Protein AF-0000000084379584 (afdb_homodimer)

Organism: NCBI:txid1548547

Sequence (148 aa):
MLSTAEDLGRLVKKERKALGLTQAELALTSGTGLRFISDLENGKPTCQIGKTLTVLKTLGIRLMTSSPDSPGVGMLSTAEDLGRLVKKERKALGLTQAELALTSGTGLRFISDLENGKPTCQIGKTLTVLKTLGIRLMTSSPDSPGVG

Solvent-accessible surface area (backbone atoms only — not comparable to full-atom values): 7889 Å² total; per-residue (Å²): 125,58,69,44,38,48,50,46,7,47,51,52,47,52,51,37,51,75,71,68,44,50,63,62,55,47,12,60,74,39,73,51,46,52,67,53,46,52,41,38,42,68,22,45,37,72,42,32,39,35,60,49,41,39,42,35,52,67,70,46,42,41,42,40,75,44,65,65,69,72,73,75,81,119,125,57,69,45,37,48,51,46,8,47,51,52,46,52,52,38,50,74,71,68,43,50,62,61,54,48,11,60,75,40,73,51,44,52,65,54,45,53,40,37,42,69,23,44,38,73,41,32,40,34,59,50,41,38,42,34,52,66,69,47,41,41,43,40,75,45,66,66,68,72,73,75,81,119

Nearest PDB structures (foldseek):
  8ezt-assembly1_D-2  TM=9.559E-01  e=2.145E-05  Legionella pneumophila
  4z5h-assembly1_A-2  TM=9.012E-01  e=1.100E-04  Escherichia coli K-12
  5k98-assembly1_P  TM=9.021E-01  e=1.241E-04  Escherichia coli MP020980.2
  4z59-assembly1_A  TM=8.979E-01  e=1.241E-04  Escherichia coli K-12
  3dnv-assembly1_B  TM=9.016E-01  e=1.785E-04  Escherichia coli K-12

Structure (mmCIF, N/CA/C/O backbone):
data_AF-0000000084379584-model_v1
#
loop_
_entity.id
_entity.type
_entity.pdbx_description
1 polymer 'Transcriptional regulator'
#
loop_
_atom_site.group_PDB
_atom_site.id
_atom_site.type_symbol
_atom_site.label_atom_id
_atom_site.label_alt_id
_atom_site.label_comp_id
_atom_site.label_asym_id
_atom_site.label_entity_id
_atom_site.label_seq_id
_atom_site.pdbx_PDB_ins_code
_atom_site.Cartn_x
_atom_site.Cartn_y
_atom_site.Cartn_z
_atom_site.occupancy
_atom_site.B_iso_or_equiv
_atom_site.auth_seq_id
_atom_site.auth_comp_id
_atom_site.auth_asym_id
_atom_site.auth_atom_id
_atom_site.pdbx_PDB_model_num
ATOM 1 N N . MET A 1 1 ? 9.445 -4.812 9.523 1 66.69 1 MET A N 1
ATOM 2 C CA . MET A 1 1 ? 8.484 -3.727 9.352 1 66.69 1 MET A CA 1
ATOM 3 C C . MET A 1 1 ? 8.4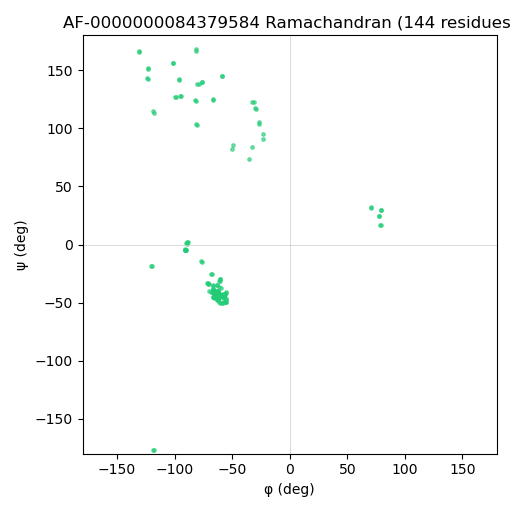45 -3.252 7.906 1 66.69 1 MET A C 1
ATOM 5 O O . MET A 1 1 ? 9.484 -3.186 7.246 1 66.69 1 MET A O 1
ATOM 9 N N . LEU A 1 2 ? 7.195 -3.176 7.32 1 83.38 2 LEU A N 1
ATOM 10 C CA . LEU A 1 2 ? 7.035 -2.76 5.93 1 83.38 2 LEU A CA 1
ATOM 11 C C . LEU A 1 2 ? 7.082 -1.24 5.809 1 83.38 2 LEU A C 1
ATOM 13 O O . LEU A 1 2 ? 6.137 -0.552 6.199 1 83.38 2 LEU A O 1
ATOM 17 N N . SER A 1 3 ? 8.328 -0.747 5.301 1 87.69 3 SER A N 1
ATOM 18 C CA . SER A 1 3 ? 8.445 0.708 5.301 1 87.69 3 SER A CA 1
ATOM 19 C C . SER A 1 3 ? 8.672 1.247 3.893 1 87.69 3 SER A C 1
ATOM 21 O O . SER A 1 3 ? 8.492 2.441 3.643 1 87.69 3 SER A O 1
ATOM 23 N N . THR A 1 4 ? 9.07 0.393 3.061 1 94.38 4 THR A N 1
ATOM 24 C CA . THR A 1 4 ? 9.344 0.855 1.703 1 94.38 4 THR A CA 1
ATOM 25 C C . THR A 1 4 ? 8.672 -0.053 0.677 1 94.38 4 THR A C 1
ATOM 27 O O . THR A 1 4 ? 8.258 -1.166 1.005 1 94.38 4 THR A O 1
ATOM 30 N N . ALA A 1 5 ? 8.648 0.482 -0.511 1 96.5 5 ALA A N 1
ATOM 31 C CA . ALA A 1 5 ? 8.133 -0.327 -1.611 1 96.5 5 ALA A CA 1
ATOM 32 C C . ALA A 1 5 ? 8.992 -1.563 -1.839 1 96.5 5 ALA A C 1
ATOM 34 O O . ALA A 1 5 ? 8.484 -2.631 -2.182 1 96.5 5 ALA A O 1
ATOM 35 N N . GLU A 1 6 ? 10.266 -1.414 -1.638 1 96.5 6 GLU A N 1
ATOM 36 C CA . GLU A 1 6 ? 11.18 -2.541 -1.796 1 96.5 6 GLU A CA 1
ATOM 37 C C . GLU A 1 6 ? 10.898 -3.629 -0.764 1 96.5 6 GLU A C 1
ATOM 39 O O . GLU A 1 6 ? 10.914 -4.816 -1.088 1 96.5 6 GLU A O 1
ATOM 44 N N . ASP A 1 7 ? 10.672 -3.211 0.489 1 95.75 7 ASP A N 1
ATOM 45 C CA . ASP A 1 7 ? 10.312 -4.168 1.532 1 95.75 7 ASP A CA 1
ATOM 46 C C . ASP A 1 7 ? 9.055 -4.949 1.154 1 95.75 7 ASP A C 1
ATOM 48 O O . ASP A 1 7 ? 9.008 -6.172 1.308 1 95.75 7 ASP A O 1
ATOM 52 N N . LEU A 1 8 ? 8.141 -4.25 0.64 1 95.44 8 LEU A N 1
ATOM 53 C CA . LEU A 1 8 ? 6.875 -4.863 0.25 1 95.44 8 LEU A CA 1
ATOM 54 C C . LEU A 1 8 ? 7.074 -5.836 -0.908 1 95.44 8 LEU A C 1
ATOM 56 O O . LEU A 1 8 ? 6.535 -6.945 -0.896 1 95.44 8 LEU A O 1
ATOM 60 N N . GLY A 1 9 ? 7.812 -5.367 -1.808 1 97.38 9 GLY A N 1
ATOM 61 C CA . GLY A 1 9 ? 8.102 -6.219 -2.949 1 97.38 9 GLY A CA 1
ATOM 62 C C . GLY A 1 9 ? 8.781 -7.516 -2.564 1 97.38 9 GLY A C 1
ATOM 63 O O . GLY A 1 9 ? 8.438 -8.586 -3.078 1 97.38 9 GLY A O 1
ATOM 64 N N . ARG A 1 10 ? 9.711 -7.441 -1.702 1 96.44 10 ARG A N 1
ATOM 65 C CA . ARG A 1 10 ? 10.422 -8.625 -1.233 1 96.44 10 ARG A CA 1
ATOM 66 C C . ARG A 1 10 ? 9.469 -9.594 -0.535 1 96.44 10 ARG A C 1
ATOM 68 O O . ARG A 1 10 ? 9.586 -10.812 -0.7 1 96.44 10 ARG A O 1
ATOM 75 N N . LEU A 1 11 ? 8.617 -9.062 0.221 1 95.25 11 LEU A N 1
ATOM 76 C CA . LEU A 1 11 ? 7.633 -9.883 0.914 1 95.25 11 LEU A CA 1
ATOM 77 C C . LEU A 1 11 ? 6.734 -10.609 -0.081 1 95.25 11 LEU A C 1
ATOM 79 O O . LEU A 1 11 ? 6.473 -11.805 0.071 1 95.25 11 LEU A O 1
ATOM 83 N N . VAL A 1 12 ? 6.254 -9.898 -1.044 1 97 12 VAL A N 1
ATOM 84 C CA . VAL A 1 12 ? 5.391 -10.477 -2.07 1 97 12 VAL A CA 1
ATOM 85 C C . VAL A 1 12 ? 6.121 -11.609 -2.785 1 97 12 VAL A C 1
ATOM 87 O O . VAL A 1 12 ? 5.566 -12.695 -2.959 1 97 12 VAL A O 1
ATOM 90 N N . LYS A 1 13 ? 7.32 -11.328 -3.104 1 97.81 13 LYS A N 1
ATOM 91 C CA . LYS A 1 13 ? 8.125 -12.336 -3.793 1 97.81 13 LYS A CA 1
ATOM 92 C C . LYS A 1 13 ? 8.32 -13.57 -2.922 1 97.81 13 LYS A C 1
ATOM 94 O O . LYS A 1 13 ? 8.156 -14.695 -3.387 1 97.81 13 LYS A O 1
ATOM 99 N N . LYS A 1 14 ? 8.68 -13.336 -1.746 1 96.56 14 LYS A N 1
ATOM 100 C CA . LYS A 1 14 ? 8.906 -14.422 -0.801 1 96.56 14 LYS A CA 1
ATOM 101 C C . LYS A 1 14 ? 7.668 -15.305 -0.673 1 96.56 14 LYS A C 1
ATOM 103 O O . LYS A 1 14 ? 7.762 -16.531 -0.761 1 96.56 14 LYS A O 1
ATOM 108 N N . GLU A 1 15 ? 6.527 -14.711 -0.473 1 96.25 15 GLU A N 1
ATOM 109 C CA . GLU A 1 15 ? 5.289 -15.453 -0.277 1 96.25 15 GLU A CA 1
ATOM 110 C C . GLU A 1 15 ? 4.863 -16.156 -1.562 1 96.25 15 GLU A C 1
ATOM 112 O O . GLU A 1 15 ? 4.363 -17.281 -1.521 1 96.25 15 GLU A O 1
ATOM 117 N N . ARG A 1 16 ? 5.023 -15.445 -2.625 1 97.44 16 ARG A N 1
ATOM 118 C CA . ARG A 1 16 ? 4.711 -16.078 -3.902 1 97.44 16 ARG A CA 1
ATOM 119 C C . ARG A 1 16 ? 5.5 -17.359 -4.082 1 97.44 16 ARG A C 1
ATOM 121 O O . ARG A 1 16 ? 4.934 -18.406 -4.438 1 97.44 16 ARG A O 1
ATOM 128 N N . LYS A 1 17 ? 6.746 -17.297 -3.82 1 97.81 17 LYS A N 1
ATOM 129 C CA . LYS A 1 17 ? 7.621 -18.453 -3.967 1 97.81 17 LYS A CA 1
ATOM 130 C C . LYS A 1 17 ? 7.27 -19.547 -2.955 1 97.81 17 LYS A C 1
ATOM 132 O O . LYS A 1 17 ? 7.309 -20.734 -3.275 1 97.81 17 LYS A O 1
ATOM 137 N N . ALA A 1 18 ? 6.93 -19.141 -1.759 1 95.81 18 ALA A N 1
ATOM 138 C CA . ALA A 1 18 ? 6.547 -20.094 -0.718 1 95.81 18 ALA A CA 1
ATOM 139 C C . ALA A 1 18 ? 5.32 -20.891 -1.136 1 95.81 18 ALA A C 1
ATOM 141 O O . ALA A 1 18 ? 5.18 -22.062 -0.76 1 95.81 18 ALA A O 1
ATOM 142 N N . LEU A 1 19 ? 4.492 -20.281 -1.937 1 95.62 19 LEU A N 1
ATOM 143 C CA . LEU A 1 19 ? 3.266 -20.938 -2.393 1 95.62 19 LEU A CA 1
ATOM 144 C C . LEU A 1 19 ? 3.5 -21.688 -3.701 1 95.62 19 LEU A C 1
ATOM 146 O O . LEU A 1 19 ? 2.57 -22.266 -4.262 1 95.62 19 LEU A O 1
ATOM 150 N N . GLY A 1 20 ? 4.703 -21.531 -4.223 1 97.38 20 GLY A N 1
ATOM 151 C CA . GLY A 1 20 ? 5.07 -22.234 -5.445 1 97.38 20 GLY A CA 1
ATOM 152 C C . GLY A 1 20 ? 4.496 -21.594 -6.695 1 97.38 20 GLY A C 1
ATOM 153 O O . GLY A 1 20 ? 4.328 -22.25 -7.719 1 97.38 20 GLY A O 1
ATOM 154 N N . LEU A 1 21 ? 4.219 -20.406 -6.648 1 98.12 21 LEU A N 1
ATOM 155 C CA . LEU A 1 21 ? 3.615 -19.703 -7.777 1 98.12 21 LEU A CA 1
ATOM 156 C C . LEU A 1 21 ? 4.68 -19 -8.609 1 98.12 21 LEU A C 1
ATOM 158 O O . LEU A 1 21 ? 5.637 -18.438 -8.062 1 98.12 21 LEU A O 1
ATOM 162 N N . THR A 1 22 ? 4.438 -19.047 -9.883 1 98.62 22 THR A N 1
ATOM 163 C CA . THR A 1 22 ? 5.199 -18.156 -10.758 1 98.62 22 THR A CA 1
ATOM 164 C C . THR A 1 22 ? 4.598 -16.75 -10.766 1 98.62 22 THR A C 1
ATOM 166 O O . THR A 1 22 ? 3.492 -16.547 -10.258 1 98.62 22 THR A O 1
ATOM 169 N N . GLN A 1 23 ? 5.359 -15.812 -11.305 1 98.69 23 GLN A N 1
ATOM 170 C CA . GLN A 1 23 ? 4.816 -14.469 -11.438 1 98.69 23 GLN A CA 1
ATOM 171 C C . GLN A 1 23 ? 3.564 -14.469 -12.312 1 98.69 23 GLN A C 1
ATOM 173 O O . GLN A 1 23 ? 2.605 -13.742 -12.031 1 98.69 23 GLN A O 1
ATOM 178 N N . ALA A 1 24 ? 3.562 -15.312 -13.375 1 98.69 24 ALA A N 1
ATOM 179 C CA . ALA A 1 24 ? 2.432 -15.398 -14.289 1 98.69 24 ALA A CA 1
ATOM 180 C C . ALA A 1 24 ? 1.192 -15.945 -13.586 1 98.69 24 ALA A C 1
ATOM 182 O O . ALA A 1 24 ? 0.085 -15.438 -13.781 1 98.69 24 ALA A O 1
ATOM 183 N N . GLU A 1 25 ? 1.403 -16.906 -12.812 1 98.69 25 GLU A N 1
ATOM 184 C CA . GLU A 1 25 ? 0.298 -17.5 -12.07 1 98.69 25 GLU A CA 1
ATOM 185 C C . GLU A 1 25 ? -0.267 -16.531 -11.047 1 98.69 25 GLU A C 1
ATOM 187 O O . GLU A 1 25 ? -1.484 -16.422 -10.883 1 98.69 25 GLU A O 1
ATOM 192 N N . LEU A 1 26 ? 0.568 -15.844 -10.375 1 98.56 26 LEU A N 1
ATOM 193 C CA . LEU A 1 26 ? 0.113 -14.836 -9.422 1 98.56 26 LEU A CA 1
ATOM 194 C C . LEU A 1 26 ? -0.654 -13.727 -10.141 1 98.56 26 LEU A C 1
ATOM 196 O O . LEU A 1 26 ? -1.684 -13.258 -9.641 1 98.56 26 LEU A O 1
ATOM 200 N N . ALA A 1 27 ? -0.144 -13.25 -11.273 1 98.75 27 ALA A N 1
ATOM 201 C CA . ALA A 1 27 ? -0.811 -12.219 -12.062 1 98.75 27 ALA A CA 1
ATOM 202 C C . ALA A 1 27 ? -2.223 -12.648 -12.453 1 98.75 27 ALA A C 1
ATOM 204 O O . ALA A 1 27 ? -3.176 -11.875 -12.305 1 98.75 27 ALA A O 1
ATOM 205 N N . LEU A 1 28 ? -2.332 -13.852 -12.859 1 98.25 28 LEU A N 1
ATOM 206 C CA . LEU A 1 28 ? -3.623 -14.398 -13.258 1 98.25 28 LEU A CA 1
ATOM 207 C C . LEU A 1 28 ? -4.574 -14.484 -12.07 1 98.25 28 LEU A C 1
ATOM 209 O O . LEU A 1 28 ? -5.719 -14.039 -12.156 1 98.25 28 LEU A O 1
ATOM 213 N N . THR A 1 29 ? -4.102 -14.984 -10.961 1 97.56 29 THR A N 1
ATOM 214 C CA . THR A 1 29 ? -4.934 -15.203 -9.781 1 97.56 29 THR A CA 1
ATOM 215 C C . THR A 1 29 ? -5.34 -13.875 -9.148 1 97.56 29 THR A C 1
ATOM 217 O O . THR A 1 29 ? -6.438 -13.758 -8.602 1 97.56 29 THR A O 1
ATOM 220 N N . SER A 1 30 ? -4.496 -12.898 -9.211 1 98 30 SER A N 1
ATOM 221 C CA . SER A 1 30 ? -4.77 -11.602 -8.594 1 98 30 SER A CA 1
ATOM 222 C C . SER A 1 30 ? -5.469 -10.664 -9.578 1 98 30 SER A C 1
ATOM 224 O O . SER A 1 30 ? -5.824 -9.539 -9.219 1 98 30 SER A O 1
ATOM 226 N N . GLY A 1 31 ? -5.617 -11.078 -10.75 1 98 31 GLY A N 1
ATOM 227 C CA . GLY A 1 31 ? -6.277 -10.234 -11.734 1 98 31 GLY A CA 1
ATOM 228 C C . GLY A 1 31 ? -5.445 -9.031 -12.141 1 98 31 GLY A C 1
ATOM 229 O O . GLY A 1 31 ? -5.984 -7.945 -12.375 1 98 31 GLY A O 1
ATOM 230 N N . THR A 1 32 ? -4.176 -9.227 -12.109 1 98.19 32 THR A N 1
ATOM 231 C CA . THR A 1 32 ? -3.25 -8.18 -12.531 1 98.19 32 THR A CA 1
ATOM 232 C C . THR A 1 32 ? -2.432 -8.641 -13.734 1 98.19 32 THR A C 1
ATOM 234 O O . 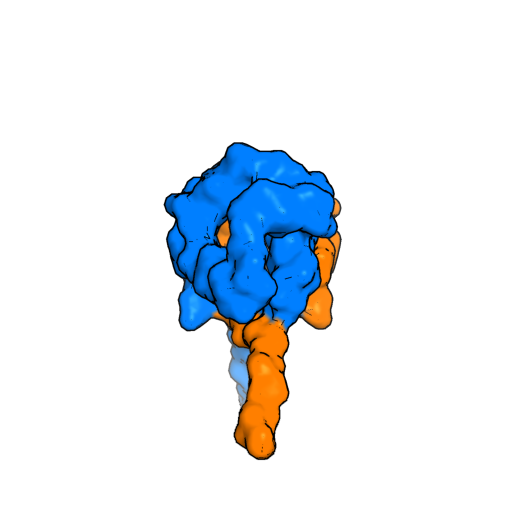THR A 1 32 ? -2.699 -9.695 -14.312 1 98.19 32 THR A O 1
ATOM 237 N N . GLY A 1 33 ? -1.521 -7.816 -14.156 1 98.12 33 GLY A N 1
ATOM 238 C CA . GLY A 1 33 ? -0.635 -8.18 -15.25 1 98.12 33 GLY A CA 1
ATOM 239 C C . GLY A 1 33 ? 0.744 -8.602 -14.789 1 98.12 33 GLY A C 1
ATOM 240 O O . GLY A 1 33 ? 1.179 -8.242 -13.695 1 98.12 33 GLY A O 1
ATOM 241 N N . LEU A 1 34 ? 1.365 -9.391 -15.664 1 98.5 34 LEU A N 1
ATOM 242 C CA . LEU A 1 34 ? 2.717 -9.859 -15.367 1 98.5 34 LEU A CA 1
ATOM 243 C C . LEU A 1 34 ? 3.648 -8.68 -15.094 1 98.5 34 LEU A C 1
ATOM 245 O O . LEU A 1 34 ? 4.473 -8.742 -14.18 1 98.5 34 LEU A O 1
ATOM 249 N N . ARG A 1 35 ? 3.494 -7.691 -15.852 1 98.62 35 ARG A N 1
ATOM 250 C CA . ARG A 1 35 ? 4.355 -6.527 -15.672 1 98.62 35 ARG A CA 1
ATOM 251 C C . ARG A 1 35 ? 4.152 -5.902 -14.297 1 98.62 35 ARG A C 1
ATOM 253 O O . ARG A 1 35 ? 5.109 -5.457 -13.664 1 98.62 35 ARG A O 1
ATOM 260 N N . PHE A 1 36 ? 2.947 -5.848 -13.852 1 98.75 36 PHE A N 1
ATOM 261 C CA . PHE A 1 36 ? 2.658 -5.273 -12.547 1 98.75 36 PHE A CA 1
ATOM 262 C C . PHE A 1 36 ? 3.322 -6.082 -11.438 1 98.75 36 PHE A C 1
ATOM 264 O O . PHE A 1 36 ? 3.92 -5.516 -10.516 1 98.75 36 PHE A O 1
ATOM 271 N N . ILE A 1 37 ? 3.141 -7.383 -11.578 1 98.81 37 ILE A N 1
ATOM 272 C CA . ILE A 1 37 ? 3.74 -8.25 -10.578 1 98.81 37 ILE A CA 1
ATOM 273 C C . ILE A 1 37 ? 5.25 -8.031 -10.531 1 98.81 37 ILE A C 1
ATOM 275 O O . ILE A 1 37 ? 5.832 -7.863 -9.461 1 98.81 37 ILE A O 1
ATOM 279 N N . SER A 1 38 ? 5.867 -8.07 -11.656 1 98.81 38 SER A N 1
ATOM 280 C CA . SER A 1 38 ? 7.305 -7.832 -11.734 1 98.81 38 SER A CA 1
ATOM 281 C C . SER A 1 38 ? 7.676 -6.488 -11.117 1 98.81 38 SER A C 1
ATOM 283 O O . SER A 1 38 ? 8.594 -6.41 -10.297 1 98.81 38 SER A O 1
ATOM 285 N N . ASP A 1 39 ? 6.973 -5.41 -11.508 1 98.81 39 ASP A N 1
ATOM 286 C CA . ASP A 1 39 ? 7.215 -4.074 -10.969 1 98.81 39 ASP A CA 1
ATOM 287 C C . ASP A 1 39 ? 7.055 -4.051 -9.453 1 98.81 39 ASP A C 1
ATOM 289 O O . ASP A 1 39 ? 7.879 -3.471 -8.742 1 98.81 39 ASP A O 1
ATOM 293 N N . LEU A 1 40 ? 6.031 -4.676 -8.984 1 98.69 40 LEU A N 1
ATOM 294 C CA . LEU A 1 40 ? 5.746 -4.73 -7.551 1 98.69 40 LEU A CA 1
ATOM 295 C C . LEU A 1 40 ? 6.867 -5.441 -6.801 1 98.69 40 LEU A C 1
ATOM 297 O O . LEU A 1 40 ? 7.398 -4.906 -5.824 1 98.69 40 LEU A O 1
ATOM 301 N N . GLU A 1 41 ? 7.301 -6.57 -7.305 1 98.62 41 GLU A N 1
ATOM 302 C CA . GLU A 1 41 ? 8.328 -7.352 -6.621 1 98.62 41 GLU A CA 1
ATOM 303 C C . GLU A 1 41 ? 9.672 -6.641 -6.645 1 98.62 41 GLU A C 1
ATOM 305 O O . GLU A 1 41 ? 10.508 -6.84 -5.758 1 98.62 41 GLU A O 1
ATOM 310 N N . ASN A 1 42 ? 9.805 -5.801 -7.652 1 98.31 42 ASN A N 1
ATOM 311 C CA . ASN A 1 42 ? 11.047 -5.047 -7.77 1 98.31 42 ASN A CA 1
ATOM 312 C C . ASN A 1 42 ? 10.977 -3.73 -7 1 98.31 42 ASN A C 1
ATOM 314 O O . ASN A 1 42 ? 11.898 -2.91 -7.082 1 98.31 42 ASN A O 1
ATOM 318 N N . GLY A 1 43 ? 9.953 -3.441 -6.34 1 98.25 43 GLY A N 1
ATOM 319 C CA . GLY A 1 43 ? 9.844 -2.285 -5.469 1 98.25 43 GLY A CA 1
ATOM 320 C C . GLY A 1 43 ? 9.578 -0.994 -6.219 1 98.25 43 GLY A C 1
ATOM 321 O O . GLY A 1 43 ? 10 0.08 -5.789 1 98.25 43 GLY A O 1
ATOM 322 N N . LYS A 1 44 ? 8.93 -1.057 -7.316 1 98.44 44 LYS A N 1
ATOM 323 C CA . LYS A 1 44 ? 8.578 0.16 -8.047 1 98.44 44 LYS A CA 1
ATOM 324 C C . LYS A 1 44 ? 7.574 1 -7.262 1 98.44 44 LYS A C 1
ATOM 326 O O . LYS A 1 44 ? 6.449 0.561 -7.012 1 98.44 44 LYS A O 1
ATOM 331 N N . PRO A 1 45 ? 7.887 2.219 -7.008 1 97.81 45 PRO A N 1
ATOM 332 C CA . PRO A 1 45 ? 7.043 3.02 -6.117 1 97.81 45 PRO A CA 1
ATOM 333 C C . PRO A 1 45 ? 5.758 3.494 -6.793 1 97.81 45 PRO A C 1
ATOM 335 O O . PRO A 1 45 ? 4.82 3.92 -6.109 1 97.81 45 PRO A O 1
ATOM 338 N N . THR A 1 46 ? 5.676 3.42 -8.078 1 98.25 46 THR A N 1
ATOM 339 C CA . THR A 1 46 ? 4.527 3.957 -8.797 1 98.25 46 THR A CA 1
ATOM 340 C C . THR A 1 46 ? 3.43 2.904 -8.93 1 98.25 46 THR A C 1
ATOM 342 O O . THR A 1 46 ? 2.367 3.176 -9.492 1 98.25 46 THR A O 1
ATOM 345 N N . CYS A 1 47 ? 3.654 1.69 -8.383 1 98.69 47 CYS A N 1
ATOM 346 C CA . CYS A 1 47 ? 2.605 0.676 -8.398 1 98.69 47 CYS A CA 1
ATOM 347 C C . CYS A 1 47 ? 1.354 1.178 -7.688 1 98.69 47 CYS A C 1
ATOM 349 O O . CYS A 1 47 ? 1.444 1.875 -6.676 1 98.69 47 CYS A O 1
ATOM 351 N N . GLN A 1 48 ? 0.219 0.769 -8.195 1 98.69 48 GLN A N 1
ATOM 352 C CA . GLN A 1 48 ? -1.067 1.199 -7.656 1 98.69 48 GLN A CA 1
ATOM 353 C C . GLN A 1 48 ? -1.397 0.464 -6.359 1 98.69 48 GLN A C 1
ATOM 355 O O . GLN A 1 48 ? -1.215 -0.751 -6.266 1 98.69 48 GLN A O 1
ATOM 360 N N . ILE A 1 49 ? -1.959 1.22 -5.426 1 98.06 49 ILE A N 1
ATOM 361 C CA . ILE A 1 49 ? -2.24 0.639 -4.117 1 98.06 49 ILE A CA 1
ATOM 362 C C . ILE A 1 49 ? -3.387 -0.363 -4.23 1 98.06 49 ILE A C 1
ATOM 364 O O . ILE A 1 49 ? -3.377 -1.405 -3.572 1 98.06 49 ILE A O 1
ATOM 368 N N . GLY A 1 50 ? -4.344 -0.106 -5.117 1 97.69 50 GLY A N 1
ATOM 369 C CA . GLY A 1 50 ? -5.445 -1.036 -5.301 1 97.69 50 GLY A CA 1
ATOM 370 C C . GLY A 1 50 ? -5 -2.41 -5.762 1 97.69 50 GLY A C 1
ATOM 371 O O . GLY A 1 50 ? -5.371 -3.422 -5.164 1 97.69 50 GLY A O 1
ATOM 372 N N . LYS A 1 51 ? -4.227 -2.475 -6.738 1 98.19 51 LYS A N 1
ATOM 373 C CA . LYS A 1 51 ? -3.703 -3.736 -7.25 1 98.19 51 LYS A CA 1
ATOM 374 C C . LYS A 1 51 ? -2.768 -4.398 -6.238 1 98.19 51 LYS A C 1
ATOM 376 O O . LYS A 1 51 ? -2.758 -5.621 -6.102 1 98.19 51 LYS A O 1
ATOM 381 N N . THR A 1 52 ? -2.004 -3.562 -5.613 1 97.75 52 THR A N 1
ATOM 382 C CA . THR A 1 52 ? -1.1 -4.086 -4.598 1 97.75 52 THR A CA 1
ATOM 383 C C . THR A 1 52 ? -1.876 -4.844 -3.521 1 97.75 52 THR A C 1
ATOM 385 O O . THR A 1 52 ? -1.526 -5.973 -3.176 1 97.75 52 THR A O 1
ATOM 388 N N . LEU A 1 53 ? -2.945 -4.242 -3.094 1 96.81 53 LEU A N 1
ATOM 389 C CA . LEU A 1 53 ? -3.744 -4.863 -2.041 1 96.81 53 LEU A CA 1
ATOM 390 C C . LEU A 1 53 ? -4.391 -6.152 -2.539 1 96.81 53 LEU A C 1
ATOM 392 O O . LEU A 1 53 ? -4.512 -7.121 -1.788 1 96.81 53 LEU A O 1
ATOM 396 N N . THR A 1 54 ? -4.785 -6.203 -3.76 1 97.12 54 THR A N 1
ATOM 397 C CA . THR A 1 54 ? -5.355 -7.418 -4.336 1 97.12 54 THR A CA 1
ATOM 398 C C . THR A 1 54 ? -4.32 -8.539 -4.371 1 97.12 54 THR A C 1
ATOM 400 O O . THR A 1 54 ? -4.637 -9.688 -4.074 1 97.12 54 THR A O 1
ATOM 403 N N . VAL A 1 55 ? -3.123 -8.188 -4.691 1 97.81 55 VAL A N 1
ATOM 404 C CA . VAL A 1 55 ? -2.043 -9.164 -4.738 1 97.81 55 VAL A CA 1
ATOM 405 C C . VAL A 1 55 ? -1.778 -9.711 -3.334 1 97.81 55 VAL A C 1
ATOM 407 O O . VAL A 1 55 ? -1.637 -10.922 -3.148 1 97.81 55 VAL A O 1
ATOM 410 N N . LEU A 1 56 ? -1.729 -8.836 -2.395 1 95.94 56 LEU A N 1
ATOM 411 C CA . LEU A 1 56 ? -1.503 -9.266 -1.02 1 95.94 56 LEU A CA 1
ATOM 412 C C . LEU A 1 56 ? -2.605 -10.211 -0.558 1 95.94 56 LEU A C 1
ATOM 414 O O . LEU A 1 56 ? -2.326 -11.242 0.057 1 95.94 56 LEU A O 1
ATOM 418 N N . LYS A 1 57 ? -3.777 -9.844 -0.894 1 95.12 57 LYS A N 1
ATOM 419 C CA . LYS A 1 57 ? -4.922 -10.68 -0.548 1 95.12 57 LYS A CA 1
ATOM 420 C C . LYS A 1 57 ? -4.828 -12.047 -1.215 1 95.12 57 LYS A C 1
ATOM 422 O O . LYS A 1 57 ? -5.094 -13.07 -0.582 1 95.12 57 LYS A O 1
ATOM 427 N N . THR A 1 58 ? -4.457 -12.047 -2.412 1 96.38 58 THR A N 1
ATOM 428 C CA . THR A 1 58 ? -4.328 -13.289 -3.172 1 96.38 58 THR A CA 1
ATOM 429 C C . THR A 1 58 ? -3.289 -14.203 -2.533 1 96.38 58 THR A C 1
ATOM 431 O O . THR A 1 58 ? -3.443 -15.43 -2.551 1 96.38 58 THR A O 1
ATOM 434 N N . LEU A 1 59 ? -2.271 -13.648 -1.898 1 96.5 59 LEU A N 1
ATOM 435 C CA . LEU A 1 59 ? -1.173 -14.398 -1.299 1 96.5 59 LEU A CA 1
ATOM 436 C C . LEU A 1 59 ? -1.479 -14.734 0.157 1 96.5 59 LEU A C 1
ATOM 438 O O . LEU A 1 59 ? -0.666 -15.375 0.834 1 96.5 59 LEU A O 1
ATOM 442 N N . GLY A 1 60 ? -2.572 -14.234 0.591 1 94.12 60 GLY A N 1
ATOM 443 C CA . GLY A 1 60 ? -2.955 -14.492 1.97 1 94.12 60 GLY A CA 1
ATOM 444 C C . GLY A 1 60 ? -2.215 -13.625 2.969 1 94.12 60 GLY A C 1
ATOM 445 O O . GLY A 1 60 ? -2.141 -13.953 4.152 1 94.12 60 GLY A O 1
ATOM 446 N N . ILE A 1 61 ? -1.634 -12.586 2.512 1 92.56 61 ILE A N 1
ATOM 447 C CA . ILE A 1 61 ? -0.935 -11.664 3.395 1 92.56 61 ILE A CA 1
ATOM 448 C C . ILE A 1 61 ? -1.937 -10.703 4.035 1 92.56 61 ILE A C 1
ATOM 450 O O . ILE A 1 61 ? -2.721 -10.055 3.338 1 92.56 61 ILE A O 1
ATOM 454 N N . ARG A 1 62 ? -1.918 -10.688 5.355 1 89.19 62 ARG A N 1
ATOM 455 C CA . ARG A 1 62 ? -2.789 -9.773 6.086 1 89.19 62 ARG A CA 1
ATOM 456 C C . ARG A 1 62 ? -2.031 -8.523 6.523 1 89.19 62 ARG A C 1
ATOM 458 O O . ARG A 1 62 ? -0.941 -8.617 7.09 1 89.19 62 ARG A O 1
ATOM 465 N N . LEU A 1 63 ? -2.658 -7.418 6.125 1 87.94 63 LEU A N 1
ATOM 466 C CA . LEU A 1 63 ? -2.055 -6.156 6.535 1 87.94 63 LEU A CA 1
ATOM 467 C C . LEU A 1 63 ? -2.705 -5.629 7.812 1 87.94 63 LEU A C 1
ATOM 469 O O . LEU A 1 63 ? -3.932 -5.559 7.902 1 87.94 63 LEU A O 1
ATOM 473 N N . MET A 1 64 ? -1.827 -5.352 8.727 1 86.5 64 MET A N 1
ATOM 474 C CA . MET A 1 64 ? -2.266 -4.762 9.992 1 86.5 64 MET A CA 1
ATOM 475 C C . MET A 1 64 ? -1.562 -3.436 10.242 1 86.5 64 MET A C 1
ATOM 477 O O . MET A 1 64 ? -0.491 -3.18 9.688 1 86.5 64 MET A O 1
ATOM 481 N N . THR A 1 65 ? -2.344 -2.646 10.992 1 85.38 65 THR A N 1
ATOM 482 C CA . THR A 1 65 ? -1.748 -1.351 11.297 1 85.38 65 THR A CA 1
ATOM 483 C C . THR A 1 65 ? -1.687 -1.127 12.805 1 85.38 65 THR A C 1
ATOM 485 O O . THR A 1 65 ? -2.48 -1.698 13.555 1 85.38 65 THR A O 1
ATOM 488 N N . SER A 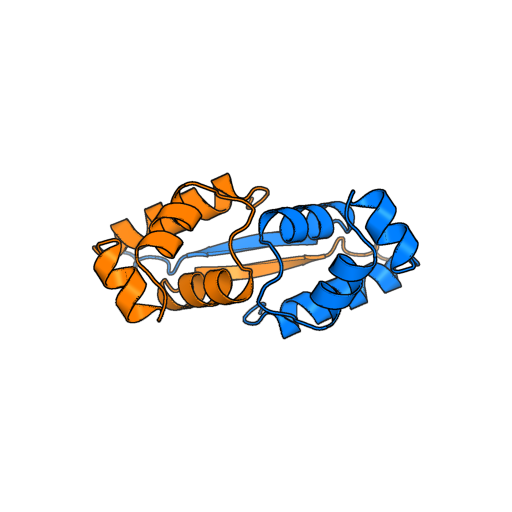1 66 ? -0.625 -0.506 13.219 1 80.19 66 SER A N 1
ATOM 489 C CA . SER A 1 66 ? -0.571 -0.007 14.594 1 80.19 66 SER A CA 1
ATOM 490 C C . SER A 1 66 ? -0.416 1.51 14.617 1 80.19 66 SER A C 1
ATOM 492 O O . SER A 1 66 ? 0.29 2.084 13.789 1 80.19 66 SER A O 1
ATOM 494 N N . SER A 1 67 ? -1.495 2.127 15.148 1 71.75 67 SER A N 1
ATOM 495 C CA . SER A 1 67 ? -1.478 3.578 15.297 1 71.75 67 SER A CA 1
ATOM 496 C C . SER A 1 67 ? -0.694 3.996 16.547 1 71.75 67 SER A C 1
ATOM 498 O O . SER A 1 67 ? -0.566 3.223 17.484 1 71.75 67 SER A O 1
ATOM 500 N N . PRO A 1 68 ? 0.121 5.098 16.359 1 59.91 68 PRO A N 1
ATOM 501 C CA . PRO A 1 68 ? 0.751 5.555 17.594 1 59.91 68 PRO A CA 1
ATOM 502 C C . PRO A 1 68 ? -0.246 5.711 18.734 1 59.91 68 PRO A C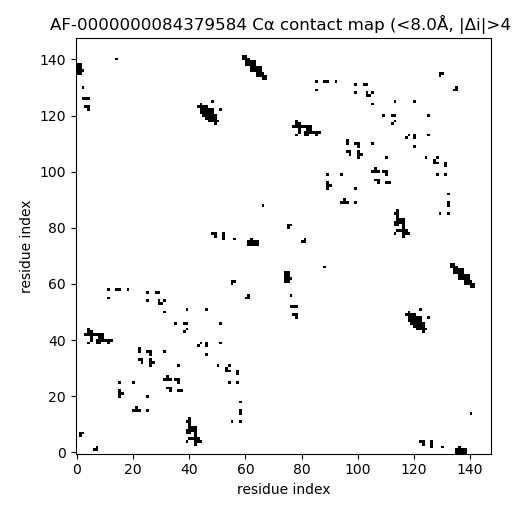 1
ATOM 504 O O . PRO A 1 68 ? -1.401 6.078 18.516 1 59.91 68 PRO A O 1
ATOM 507 N N . ASP A 1 69 ? -0.559 4.668 19.469 1 52.09 69 ASP A N 1
ATOM 508 C CA . ASP A 1 69 ? -1.353 4.906 20.672 1 52.09 69 ASP A CA 1
ATOM 509 C C . ASP A 1 69 ? -1.124 6.316 21.203 1 52.09 69 ASP A C 1
ATOM 511 O O . ASP A 1 69 ? 0.014 6.785 21.266 1 52.09 69 ASP A O 1
ATOM 515 N N . SER A 1 70 ? -2.104 7.395 21.016 1 48.75 70 SER A N 1
ATOM 516 C CA . SER A 1 70 ? -2.072 8.469 22 1 48.75 70 SER A CA 1
ATOM 517 C C . SER A 1 70 ? -1.606 7.957 23.359 1 48.75 70 SER A C 1
ATOM 519 O O . SER A 1 70 ? -1.97 6.852 23.766 1 48.75 70 SER A O 1
ATOM 521 N N . PRO A 1 71 ? -0.458 8.406 23.953 1 42.66 71 PRO A N 1
ATOM 522 C CA . PRO A 1 71 ? -0.276 8.086 25.359 1 42.66 71 PRO A CA 1
ATOM 523 C C . PRO A 1 71 ? -1.594 8.039 26.141 1 42.66 71 PRO A C 1
ATOM 525 O O . PRO A 1 71 ? -2.582 8.641 25.703 1 42.66 71 PRO A O 1
ATOM 528 N N . GLY A 1 72 ? -2.02 6.941 26.844 1 34.62 72 GLY A N 1
ATOM 529 C CA . GLY A 1 72 ? -2.852 7.094 28.016 1 34.62 72 GLY A CA 1
ATOM 530 C C . GLY A 1 72 ? -2.711 8.453 28.672 1 34.62 72 GLY A C 1
ATOM 531 O O . GLY A 1 72 ? -1.595 8.914 28.938 1 34.62 72 GLY A O 1
ATOM 532 N N . VAL A 1 73 ? -3.512 9.5 28.328 1 35.69 73 VAL A N 1
ATOM 533 C CA . VAL A 1 73 ? -3.738 10.383 29.453 1 35.69 73 VAL A CA 1
ATOM 534 C C . VAL A 1 73 ? -3.822 9.57 30.75 1 35.69 73 VAL A C 1
ATOM 536 O O . VAL A 1 73 ? -4.715 8.734 30.906 1 35.69 73 VAL A O 1
ATOM 539 N N . GLY A 1 74 ? -2.754 9.031 31.328 1 26.03 74 GLY A N 1
ATOM 540 C CA . GLY A 1 74 ? -2.795 9.305 32.75 1 26.03 74 GLY A CA 1
ATOM 541 C C . GLY A 1 74 ? -2.879 10.789 33.094 1 26.03 74 GLY A C 1
ATOM 542 O O . GLY A 1 74 ? -2.533 11.633 32.25 1 26.03 74 GLY A O 1
ATOM 543 N N . MET B 1 1 ? -9.117 -4.672 9.742 1 66.31 1 MET B N 1
ATOM 544 C CA . MET B 1 1 ? -8.156 -5.215 8.781 1 66.31 1 MET B CA 1
ATOM 545 C C . MET B 1 1 ? -8.141 -4.387 7.5 1 66.31 1 MET B C 1
ATOM 547 O O . MET B 1 1 ? -9.188 -3.941 7.031 1 66.31 1 MET B O 1
ATOM 551 N N . LEU B 1 2 ? -6.902 -3.969 7.066 1 83.31 2 LEU B N 1
ATOM 552 C CA . LEU B 1 2 ? -6.762 -3.143 5.875 1 83.31 2 LEU B CA 1
ATOM 553 C C . LEU B 1 2 ? -6.828 -3.994 4.613 1 83.31 2 LEU B C 1
ATOM 555 O O . LEU B 1 2 ? -5.879 -4.719 4.297 1 83.31 2 LEU B O 1
ATOM 559 N N . SER B 1 3 ? -8.086 -3.918 3.941 1 87.62 3 SER B N 1
ATOM 560 C CA . SER B 1 3 ? -8.219 -4.824 2.805 1 87.62 3 SER B CA 1
ATOM 561 C C . SER B 1 3 ? -8.469 -4.059 1.511 1 87.62 3 SER B C 1
ATOM 563 O O . SER B 1 3 ? -8.32 -4.609 0.418 1 87.62 3 SER B O 1
ATOM 565 N N . THR B 1 4 ? -8.875 -2.869 1.658 1 94.44 4 THR B N 1
ATOM 566 C CA . THR B 1 4 ? -9.18 -2.096 0.459 1 94.44 4 THR B CA 1
ATOM 567 C C . THR B 1 4 ? -8.516 -0.721 0.524 1 94.44 4 THR B C 1
ATOM 569 O O . THR B 1 4 ? -8.086 -0.285 1.593 1 94.44 4 THR B O 1
ATOM 572 N N . ALA B 1 5 ? -8.516 -0.109 -0.629 1 96.56 5 ALA B N 1
ATOM 573 C CA . ALA B 1 5 ? -8.008 1.259 -0.685 1 96.56 5 ALA B CA 1
ATOM 574 C C . ALA B 1 5 ? -8.867 2.197 0.158 1 96.56 5 ALA B C 1
ATOM 576 O O . ALA B 1 5 ? -8.352 3.131 0.778 1 96.56 5 ALA B O 1
ATOM 577 N N . GLU B 1 6 ? -10.117 1.933 0.187 1 96.5 6 GLU B N 1
ATOM 578 C CA . GLU B 1 6 ? -11.031 2.748 0.987 1 96.5 6 GLU B CA 1
ATOM 579 C C . GLU B 1 6 ? -10.727 2.615 2.477 1 96.5 6 GLU B C 1
ATOM 581 O O . GLU B 1 6 ? -10.734 3.607 3.209 1 96.5 6 GLU B O 1
ATOM 586 N N . ASP B 1 7 ? -10.477 1.376 2.93 1 95.81 7 ASP B N 1
ATOM 587 C CA . ASP B 1 7 ? -10.094 1.155 4.32 1 95.81 7 ASP B CA 1
ATOM 588 C C . ASP B 1 7 ? -8.836 1.948 4.68 1 95.81 7 ASP B C 1
ATOM 590 O O . ASP B 1 7 ? -8.781 2.584 5.734 1 95.81 7 ASP B O 1
ATOM 594 N N . LEU B 1 8 ? -7.941 1.923 3.787 1 95.44 8 LEU B N 1
ATOM 595 C CA . LEU B 1 8 ? -6.68 2.621 4.004 1 95.44 8 LEU B CA 1
ATOM 596 C C . LEU B 1 8 ? -6.895 4.129 4.051 1 95.44 8 LEU B C 1
ATOM 598 O O . LEU B 1 8 ? -6.344 4.816 4.918 1 95.44 8 LEU B O 1
ATOM 602 N N . GLY B 1 9 ? -7.648 4.535 3.141 1 97.44 9 GLY B N 1
ATOM 603 C CA . GLY B 1 9 ? -7.949 5.957 3.105 1 97.44 9 GLY B CA 1
ATOM 604 C C . GLY B 1 9 ? -8.617 6.457 4.371 1 97.44 9 GLY B C 1
ATOM 605 O O . GLY B 1 9 ? -8.273 7.527 4.883 1 97.44 9 GLY B O 1
ATOM 606 N N . ARG B 1 10 ? -9.523 5.73 4.859 1 96.5 10 ARG B N 1
ATOM 607 C CA . ARG B 1 10 ? -10.219 6.098 6.09 1 96.5 10 ARG B CA 1
ATOM 608 C C . ARG B 1 10 ? -9.25 6.156 7.266 1 96.5 10 ARG B C 1
ATOM 610 O O . ARG B 1 10 ? -9.359 7.043 8.117 1 96.5 10 ARG B O 1
ATOM 617 N N . LEU B 1 11 ? -8.391 5.23 7.297 1 95.31 11 LEU B N 1
ATOM 618 C CA . LEU B 1 11 ? -7.387 5.207 8.352 1 95.31 11 LEU B CA 1
ATOM 619 C C . LEU B 1 11 ? -6.5 6.445 8.289 1 95.31 11 LEU B C 1
ATOM 621 O O . LEU B 1 11 ? -6.227 7.07 9.32 1 95.31 11 LEU B O 1
ATOM 625 N N . VAL B 1 12 ? -6.047 6.762 7.137 1 97.06 12 VAL B N 1
ATOM 626 C CA . VAL B 1 12 ? -5.195 7.93 6.934 1 97.06 12 VAL B CA 1
ATOM 627 C C . VAL B 1 12 ? -5.922 9.188 7.395 1 97.06 12 VAL B C 1
ATOM 629 O O . VAL B 1 12 ? -5.363 10 8.133 1 97.06 12 VAL B O 1
ATOM 632 N N . LYS B 1 13 ? -7.133 9.266 7.004 1 97.88 13 LYS B N 1
ATOM 633 C CA . LYS B 1 13 ? -7.938 10.422 7.379 1 97.88 13 LYS B CA 1
ATOM 634 C C . LYS B 1 13 ? -8.117 10.5 8.891 1 97.88 13 LYS B C 1
ATOM 636 O O . LYS B 1 13 ? -7.945 11.57 9.484 1 97.88 13 LYS B O 1
ATOM 641 N N . LYS B 1 14 ? -8.445 9.422 9.43 1 96.69 14 LYS B N 1
ATOM 642 C CA . LYS B 1 14 ? -8.648 9.352 10.875 1 96.69 14 LYS B CA 1
ATOM 643 C C . LYS B 1 14 ? -7.398 9.805 11.625 1 96.69 14 LYS B C 1
ATOM 645 O O . LYS B 1 14 ? -7.48 10.633 12.531 1 96.69 14 LYS B O 1
ATOM 650 N N . GLU B 1 15 ? -6.266 9.297 11.25 1 96.25 15 GLU B N 1
ATOM 651 C CA . GLU B 1 15 ? -5.02 9.617 11.945 1 96.25 15 GLU B CA 1
ATOM 652 C C . GLU B 1 15 ? -4.602 11.062 11.688 1 96.25 15 GLU B C 1
ATOM 654 O O . GLU B 1 15 ? -4.09 11.734 12.586 1 96.25 15 GLU B O 1
ATOM 659 N N . ARG B 1 16 ? -4.785 11.453 10.477 1 97.5 16 ARG B N 1
ATOM 660 C CA . ARG B 1 16 ? -4.488 12.852 10.172 1 97.5 16 ARG B CA 1
ATOM 661 C C . ARG B 1 16 ? -5.27 13.789 11.086 1 97.5 16 ARG B C 1
ATOM 663 O O . ARG B 1 16 ? -4.699 14.711 11.672 1 97.5 16 ARG B O 1
ATOM 670 N N . LYS B 1 17 ? -6.508 13.531 11.227 1 97.88 17 LYS B N 1
ATOM 671 C CA . LYS B 1 17 ? -7.375 14.359 12.062 1 97.88 17 LYS B CA 1
ATOM 672 C C . LYS B 1 17 ? -6.996 14.242 13.531 1 97.88 17 LYS B C 1
ATOM 674 O O . LYS B 1 17 ? -7.031 15.227 14.273 1 97.88 17 LYS B O 1
ATOM 679 N N . ALA B 1 18 ? -6.645 13.055 13.93 1 95.81 18 ALA B N 1
ATOM 680 C CA . ALA B 1 18 ? -6.238 12.828 15.312 1 95.81 18 ALA B CA 1
ATOM 681 C C . ALA B 1 18 ? -5.008 13.664 15.672 1 95.81 18 ALA B C 1
ATOM 683 O O . ALA B 1 18 ? -4.852 14.094 16.812 1 95.81 18 ALA B O 1
ATOM 684 N N . LEU B 1 19 ? -4.195 13.922 14.695 1 95.56 19 LEU B N 1
ATOM 685 C CA . LEU B 1 19 ? -2.971 14.688 14.898 1 95.56 19 LEU B CA 1
ATOM 686 C C . LEU B 1 19 ? -3.223 16.172 14.672 1 95.56 19 LEU B C 1
ATOM 688 O O . LEU B 1 19 ? -2.297 16.984 14.773 1 95.56 19 LEU B O 1
ATOM 692 N N . GLY B 1 20 ? -4.438 16.484 14.25 1 97.31 20 GLY B N 1
ATOM 693 C CA . GLY B 1 20 ? -4.82 17.875 14.047 1 97.31 20 GLY B CA 1
ATOM 694 C C . GLY B 1 20 ? -4.273 18.453 12.758 1 97.31 20 GLY B C 1
ATOM 695 O O . GLY B 1 20 ? -4.117 19.672 12.641 1 97.31 20 GLY B O 1
ATOM 696 N N . LEU B 1 21 ? -4.008 17.688 11.852 1 98.12 21 LEU B N 1
ATOM 697 C CA . LEU B 1 21 ? -3.432 18.141 10.594 1 98.12 21 LEU B CA 1
ATOM 698 C C . LEU B 1 21 ? -4.516 18.344 9.539 1 98.12 21 LEU B C 1
ATOM 700 O O . LEU B 1 21 ? -5.465 17.562 9.461 1 98.12 21 LEU B O 1
ATOM 704 N N . THR B 1 22 ? -4.301 19.375 8.789 1 98.62 22 THR B N 1
ATOM 705 C CA . THR B 1 22 ? -5.086 19.5 7.57 1 98.62 22 THR B CA 1
ATOM 706 C C . THR B 1 22 ? -4.496 18.641 6.453 1 98.62 22 THR B C 1
ATOM 708 O O . THR B 1 22 ? -3.387 18.125 6.586 1 98.62 22 THR B O 1
ATOM 711 N N . GLN B 1 23 ? -5.262 18.484 5.391 1 98.69 23 GLN B N 1
ATOM 712 C CA . GLN B 1 23 ? -4.73 17.75 4.242 1 98.69 23 GLN B CA 1
ATOM 713 C C . GLN B 1 23 ? -3.496 18.453 3.676 1 98.69 23 GLN B C 1
ATOM 715 O O . GLN B 1 23 ? -2.537 17.781 3.27 1 98.69 23 GLN B O 1
ATOM 720 N N . ALA B 1 24 ? -3.504 19.812 3.689 1 98.69 24 ALA B N 1
ATOM 721 C CA . ALA B 1 24 ? -2.387 20.594 3.162 1 98.69 24 ALA B CA 1
ATOM 722 C C . ALA B 1 24 ? -1.132 20.391 4.008 1 98.69 24 ALA B C 1
ATOM 724 O O . ALA B 1 24 ? -0.033 20.234 3.471 1 98.69 24 ALA B O 1
ATOM 725 N N . GLU B 1 25 ? -1.347 20.375 5.254 1 98.62 25 GLU B N 1
ATOM 726 C CA . GLU B 1 25 ? -0.225 20.172 6.164 1 98.62 25 GLU B CA 1
ATOM 727 C C . GLU B 1 25 ? 0.352 18.766 6.027 1 98.62 25 GLU B C 1
ATOM 729 O O . GLU B 1 25 ? 1.571 18.594 6.031 1 98.62 25 GLU B O 1
ATOM 734 N N . LEU B 1 26 ? -0.488 17.812 5.91 1 98.56 26 LEU B N 1
ATOM 735 C CA . LEU B 1 26 ? -0.018 16.438 5.703 1 98.56 26 LEU B CA 1
ATOM 736 C C . LEU B 1 26 ? 0.727 16.328 4.375 1 98.56 26 LEU B C 1
ATOM 738 O O . LEU B 1 26 ? 1.762 15.656 4.301 1 98.56 26 LEU B O 1
ATOM 742 N N . ALA B 1 27 ? 0.221 16.906 3.32 1 98.75 27 ALA B N 1
ATOM 743 C CA . ALA B 1 27 ? 0.865 16.891 2.01 1 98.75 27 ALA B CA 1
ATOM 744 C C . ALA B 1 27 ? 2.273 17.469 2.082 1 98.75 27 ALA B C 1
ATOM 746 O O . ALA B 1 27 ? 3.223 16.891 1.554 1 98.75 27 ALA B O 1
ATOM 747 N N . LEU B 1 28 ? 2.391 18.547 2.783 1 98.25 28 LEU B N 1
ATOM 748 C CA . LEU B 1 28 ? 3.678 19.219 2.941 1 98.25 28 LEU B CA 1
ATOM 749 C C . LEU B 1 28 ? 4.648 18.344 3.729 1 98.25 28 LEU B C 1
ATOM 751 O O . LEU B 1 28 ? 5.793 18.156 3.311 1 98.25 28 LEU B O 1
ATOM 755 N N . THR B 1 29 ? 4.199 17.766 4.805 1 97.56 29 THR B N 1
ATOM 756 C CA . THR B 1 29 ? 5.055 17 5.695 1 97.56 29 THR B CA 1
ATOM 757 C C . THR B 1 29 ? 5.461 15.68 5.043 1 97.56 29 THR B C 1
ATOM 759 O O . THR B 1 29 ? 6.566 15.18 5.273 1 97.56 29 THR B O 1
ATOM 762 N N . SER B 1 30 ? 4.605 15.117 4.242 1 98 30 SER B N 1
ATOM 763 C CA . SER B 1 30 ? 4.883 13.836 3.604 1 98 30 SER B CA 1
ATOM 764 C C . SER B 1 30 ? 5.559 14.023 2.25 1 98 30 SER B C 1
ATOM 766 O O . SER B 1 30 ? 5.906 13.047 1.581 1 98 30 SER B O 1
ATOM 768 N N . GLY B 1 31 ? 5.684 15.195 1.849 1 98 31 GLY B N 1
ATOM 769 C CA . GLY B 1 31 ? 6.32 15.445 0.565 1 98 31 GLY B CA 1
ATOM 770 C C . GLY B 1 31 ? 5.477 15.008 -0.616 1 98 31 GLY B C 1
ATOM 771 O O . GLY B 1 31 ? 6 14.508 -1.611 1 98 31 GLY B O 1
ATOM 772 N N . THR B 1 32 ? 4.203 15.109 -0.427 1 98.19 32 THR B N 1
ATOM 773 C CA . THR B 1 32 ? 3.262 14.781 -1.492 1 98.19 32 THR B CA 1
ATOM 774 C C . THR B 1 32 ? 2.426 16 -1.869 1 98.19 32 THR B C 1
ATOM 776 O O . THR B 1 32 ? 2.686 17.109 -1.395 1 98.19 32 THR B O 1
ATOM 779 N N . GLY B 1 33 ? 1.505 15.812 -2.762 1 98.19 33 GLY B N 1
ATOM 780 C CA . GLY B 1 33 ? 0.602 16.891 -3.143 1 98.19 33 GLY B CA 1
ATOM 781 C C . GLY B 1 33 ? -0.765 16.781 -2.494 1 9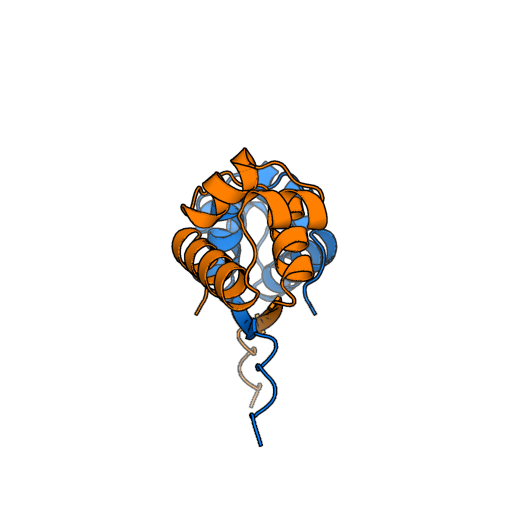8.19 33 GLY B C 1
ATOM 782 O O . GLY B 1 33 ? -1.183 15.688 -2.096 1 98.19 33 GLY B O 1
ATOM 783 N N . LEU B 1 34 ? -1.39 17.953 -2.406 1 98.56 34 LEU B N 1
ATOM 784 C CA . LEU B 1 34 ? -2.73 18 -1.836 1 98.56 34 LEU B CA 1
ATOM 785 C C . LEU B 1 34 ? -3.666 17.047 -2.572 1 98.56 34 LEU B C 1
ATOM 787 O O . LEU B 1 34 ? -4.473 16.359 -1.946 1 98.56 34 LEU B O 1
ATOM 791 N N . ARG B 1 35 ? -3.543 17.031 -3.818 1 98.69 35 ARG B N 1
ATOM 792 C CA . ARG B 1 35 ? -4.41 16.156 -4.605 1 98.69 35 ARG B CA 1
ATOM 793 C C . ARG B 1 35 ? -4.184 14.688 -4.246 1 98.69 35 ARG B C 1
ATOM 795 O O . ARG B 1 35 ? 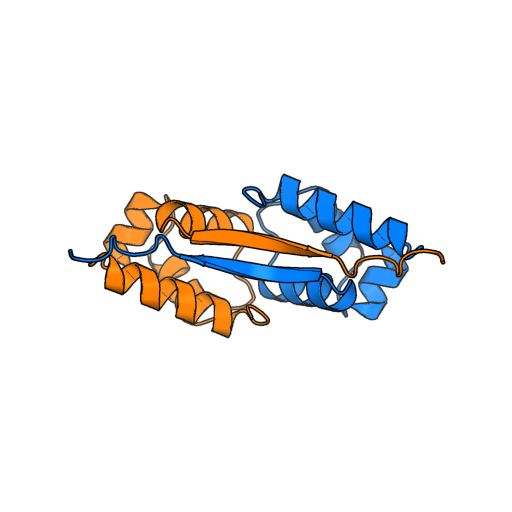-5.137 13.906 -4.188 1 98.69 35 ARG B O 1
ATOM 802 N N . PHE B 1 36 ? -2.975 14.312 -4.047 1 98.75 36 PHE B N 1
ATOM 803 C CA . PHE B 1 36 ? -2.664 12.938 -3.689 1 98.75 36 PHE B CA 1
ATOM 804 C C . PHE B 1 36 ? -3.307 12.562 -2.359 1 98.75 36 PHE B C 1
ATOM 806 O O . PHE B 1 36 ? -3.887 11.484 -2.225 1 98.75 36 PHE B O 1
ATOM 813 N N . ILE B 1 37 ? -3.119 13.492 -1.425 1 98.81 37 ILE B N 1
ATOM 814 C CA . ILE B 1 37 ? -3.695 13.234 -0.11 1 98.81 37 ILE B CA 1
ATOM 815 C C . ILE B 1 37 ? -5.207 13.047 -0.235 1 98.81 37 ILE B C 1
ATOM 817 O O . ILE B 1 37 ? -5.77 12.094 0.31 1 98.81 37 ILE B O 1
ATOM 821 N N . SER B 1 38 ? -5.84 13.945 -0.886 1 98.88 38 SER B N 1
ATOM 822 C CA . SER B 1 38 ? -7.281 13.852 -1.094 1 98.88 38 SER B CA 1
ATOM 823 C C . SER B 1 38 ? -7.656 12.531 -1.763 1 98.88 38 SER B C 1
ATOM 825 O O . SER B 1 38 ? -8.555 11.828 -1.301 1 98.88 38 SER B O 1
ATOM 827 N N . ASP B 1 39 ? -6.965 12.18 -2.863 1 98.8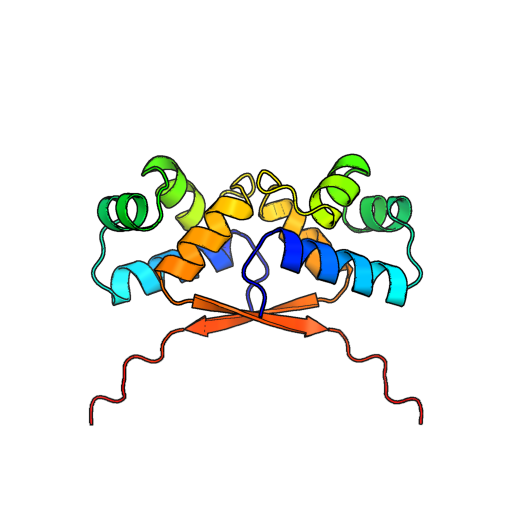1 39 ASP B N 1
ATOM 828 C CA . ASP B 1 39 ? -7.211 10.93 -3.578 1 98.81 39 ASP B CA 1
ATOM 829 C C . ASP B 1 39 ? -7.023 9.727 -2.658 1 98.81 39 ASP B C 1
ATOM 831 O O . ASP B 1 39 ? -7.84 8.797 -2.662 1 98.81 39 ASP B O 1
ATOM 835 N N . LEU B 1 40 ? -6.004 9.75 -1.888 1 98.69 40 LEU B N 1
ATOM 836 C CA . LEU B 1 40 ? -5.695 8.664 -0.963 1 98.69 40 LEU B CA 1
ATOM 837 C C . LEU B 1 40 ? -6.801 8.508 0.077 1 98.69 40 LEU B C 1
ATOM 839 O O . LEU B 1 40 ? -7.32 7.402 0.272 1 98.69 40 LEU B O 1
ATOM 843 N N . GLU B 1 41 ? -7.207 9.602 0.65 1 98.62 41 GLU B N 1
ATOM 844 C CA . GLU B 1 41 ? -8.211 9.547 1.706 1 98.62 41 GLU B CA 1
ATOM 845 C C . GLU B 1 41 ? -9.57 9.109 1.154 1 98.62 41 GLU B C 1
ATOM 847 O O . GLU B 1 41 ? -10.383 8.531 1.878 1 98.62 41 GLU B O 1
ATOM 852 N N . ASN B 1 42 ? -9.734 9.375 -0.122 1 98.31 42 ASN B N 1
ATOM 853 C CA . ASN B 1 42 ? -10.984 8.992 -0.768 1 98.31 42 ASN B CA 1
ATOM 854 C C . ASN B 1 42 ? -10.914 7.57 -1.322 1 98.31 42 ASN B C 1
ATOM 856 O O . ASN B 1 42 ? -11.828 7.121 -2.014 1 98.31 42 ASN B O 1
ATOM 860 N N . GLY B 1 43 ? -9.883 6.875 -1.151 1 98.25 43 GLY B N 1
ATOM 861 C CA . GLY B 1 43 ? -9.766 5.473 -1.517 1 98.25 43 GLY B CA 1
ATOM 862 C C . GLY B 1 43 ? -9.523 5.258 -2.998 1 98.25 43 GLY B C 1
ATOM 863 O O . GLY B 1 43 ? -9.945 4.25 -3.566 1 98.25 43 GLY B O 1
ATOM 864 N N . LYS B 1 44 ? -8.883 6.176 -3.635 1 98.44 44 LYS B N 1
ATOM 865 C CA . LYS B 1 44 ? -8.555 5.992 -5.047 1 98.44 44 LYS B CA 1
ATOM 866 C C . LYS B 1 44 ? -7.543 4.859 -5.23 1 98.44 44 LYS B C 1
ATOM 868 O O . LYS B 1 44 ? -6.414 4.945 -4.746 1 98.44 44 LYS B O 1
ATOM 873 N N . PRO B 1 45 ? -7.859 3.908 -6.031 1 97.81 45 PRO B N 1
ATOM 874 C CA . PRO B 1 45 ? -7.008 2.719 -6.117 1 97.81 45 PRO B CA 1
ATOM 875 C C . PRO B 1 45 ? -5.738 2.957 -6.93 1 97.81 45 PRO B C 1
ATOM 877 O O . PRO B 1 45 ? -4.793 2.166 -6.855 1 97.81 45 PRO B O 1
ATOM 880 N N . THR B 1 46 ? -5.672 4.02 -7.668 1 98.25 46 THR B N 1
ATOM 881 C CA . THR B 1 46 ? -4.539 4.258 -8.555 1 98.25 46 THR B CA 1
ATOM 882 C C . THR B 1 46 ? -3.439 5.027 -7.836 1 98.25 46 THR B C 1
ATOM 884 O O . THR B 1 46 ? -2.391 5.312 -8.414 1 98.25 46 THR B O 1
ATOM 887 N N . CYS B 1 47 ? -3.646 5.344 -6.543 1 98.69 47 CYS B N 1
ATOM 888 C CA . CYS B 1 47 ? -2.592 5.996 -5.773 1 98.69 47 CYS B CA 1
ATOM 889 C C . CYS B 1 47 ? -1.33 5.141 -5.746 1 98.69 47 CYS B C 1
ATOM 891 O O . CYS B 1 47 ? -1.407 3.914 -5.66 1 98.69 47 CYS B O 1
ATOM 893 N N . GLN B 1 48 ? -0.199 5.801 -5.762 1 98.69 48 GLN B N 1
ATOM 894 C CA . GLN B 1 48 ? 1.094 5.125 -5.785 1 98.69 48 GLN B CA 1
ATOM 895 C C . GLN B 1 48 ? 1.448 4.566 -4.41 1 98.69 48 GLN B C 1
ATOM 897 O O . GLN B 1 48 ? 1.273 5.246 -3.396 1 98.69 48 GLN B O 1
ATOM 902 N N . ILE B 1 49 ? 2.025 3.365 -4.43 1 98.06 49 ILE B N 1
ATOM 903 C CA . ILE B 1 49 ? 2.328 2.699 -3.168 1 98.06 49 ILE B CA 1
ATOM 904 C C . ILE B 1 49 ? 3.48 3.416 -2.471 1 98.06 49 ILE B C 1
ATOM 906 O O . ILE B 1 49 ? 3.49 3.541 -1.243 1 98.06 49 ILE B O 1
ATOM 910 N N . GLY B 1 50 ? 4.414 3.965 -3.242 1 97.69 50 GLY B N 1
ATOM 911 C CA . GLY B 1 50 ? 5.523 4.688 -2.641 1 97.69 50 GLY B CA 1
ATOM 912 C C . GLY B 1 50 ? 5.082 5.898 -1.842 1 97.69 50 GLY B C 1
ATOM 913 O O . GLY B 1 50 ? 5.461 6.055 -0.68 1 97.69 50 GLY B O 1
ATOM 914 N N . LYS B 1 51 ? 4.293 6.703 -2.375 1 98.19 51 LYS B N 1
ATOM 915 C CA . LYS B 1 51 ? 3.773 7.883 -1.694 1 98.19 51 LYS B CA 1
ATOM 916 C C . LYS B 1 51 ? 2.857 7.492 -0.538 1 98.19 51 LYS B C 1
ATOM 918 O O . LYS B 1 51 ? 2.861 8.141 0.51 1 98.19 51 LYS B O 1
ATOM 923 N N . THR B 1 52 ? 2.1 6.473 -0.799 1 97.75 52 THR B N 1
ATOM 924 C CA . THR B 1 52 ? 1.212 5.992 0.256 1 97.75 52 THR B CA 1
ATOM 925 C C . THR B 1 52 ? 2.008 5.621 1.504 1 97.75 52 THR B C 1
ATOM 927 O O . THR B 1 52 ? 1.672 6.047 2.611 1 97.75 52 THR B O 1
ATOM 930 N N . LEU B 1 53 ? 3.088 4.922 1.284 1 96.81 53 LEU B N 1
ATOM 931 C CA . LEU B 1 53 ? 3.904 4.488 2.412 1 96.81 53 LEU B CA 1
ATOM 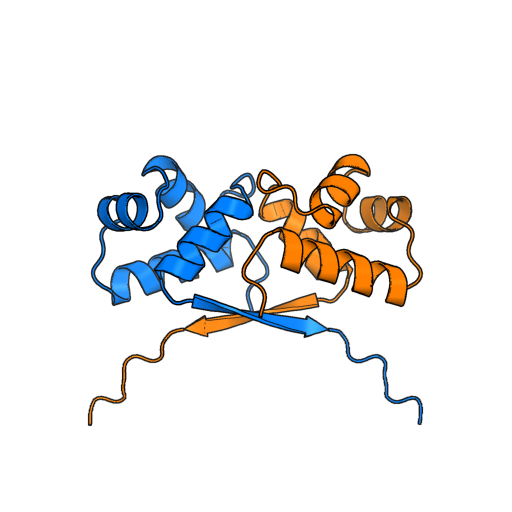932 C C . LEU B 1 53 ? 4.555 5.68 3.104 1 96.81 53 LEU B C 1
ATOM 934 O O . LEU B 1 53 ? 4.695 5.695 4.328 1 96.81 53 LEU B O 1
ATOM 938 N N . THR B 1 54 ? 4.93 6.676 2.385 1 97.12 54 THR B N 1
ATOM 939 C CA . THR B 1 54 ? 5.496 7.883 2.967 1 97.12 54 THR B CA 1
ATOM 940 C C . THR B 1 54 ? 4.473 8.602 3.842 1 97.12 54 THR B C 1
ATOM 942 O O . THR B 1 54 ? 4.801 9.078 4.926 1 97.12 54 THR B O 1
ATOM 945 N N . VAL B 1 55 ? 3.266 8.633 3.387 1 97.81 55 VAL B N 1
ATOM 946 C CA . VAL B 1 55 ? 2.193 9.266 4.145 1 97.81 55 VAL B CA 1
ATOM 947 C C . VAL B 1 55 ? 1.953 8.5 5.445 1 97.81 55 VAL B C 1
ATOM 949 O O . VAL B 1 55 ? 1.822 9.109 6.512 1 97.81 55 VAL B O 1
ATOM 952 N N . LEU B 1 56 ? 1.912 7.219 5.34 1 95.94 56 LEU B N 1
ATOM 953 C CA . LEU B 1 56 ? 1.713 6.402 6.535 1 95.94 56 LEU B CA 1
ATOM 954 C C . LEU B 1 56 ? 2.83 6.637 7.543 1 95.94 56 LEU B C 1
ATOM 956 O O . LEU B 1 56 ? 2.568 6.793 8.742 1 95.94 56 LEU B O 1
ATOM 960 N N . LYS B 1 57 ? 3.992 6.684 7.027 1 95.12 57 LYS B N 1
ATOM 961 C CA . LYS B 1 57 ? 5.152 6.938 7.875 1 95.12 57 LYS B CA 1
ATOM 962 C C . LYS B 1 57 ? 5.055 8.312 8.539 1 95.12 57 LYS B C 1
ATOM 964 O O . LYS B 1 57 ? 5.336 8.453 9.727 1 95.12 57 LYS B O 1
ATOM 969 N N . THR B 1 58 ? 4.672 9.25 7.805 1 96.31 58 THR B N 1
ATOM 970 C CA . THR B 1 58 ? 4.539 10.609 8.305 1 96.31 58 THR B CA 1
ATOM 971 C C . THR B 1 58 ? 3.518 10.672 9.438 1 96.31 58 THR B C 1
ATOM 973 O O . THR B 1 58 ? 3.68 11.445 10.383 1 96.31 58 THR B O 1
ATOM 976 N N . LEU B 1 59 ? 2.502 9.82 9.406 1 96.44 59 LEU B N 1
ATOM 977 C CA . LEU B 1 59 ? 1.421 9.805 10.391 1 96.44 59 LEU B CA 1
ATOM 978 C C . LEU B 1 59 ? 1.754 8.883 11.555 1 96.44 59 LEU B C 1
ATOM 980 O O . LEU B 1 59 ? 0.957 8.734 12.484 1 96.44 59 LEU B O 1
ATOM 984 N N . GLY B 1 60 ? 2.854 8.234 11.406 1 94.12 60 GLY B N 1
ATOM 985 C CA . GLY B 1 60 ? 3.262 7.316 12.461 1 94.12 60 GLY B CA 1
ATOM 986 C C . GLY B 1 60 ? 2.531 5.988 12.406 1 94.12 60 GLY B C 1
ATOM 987 O O . GLY B 1 60 ? 2.475 5.266 13.406 1 94.12 60 GLY B O 1
ATOM 988 N N . ILE B 1 61 ? 1.937 5.699 11.32 1 92.56 61 ILE B N 1
ATOM 989 C CA . ILE B 1 61 ? 1.245 4.426 11.148 1 92.56 61 ILE B CA 1
ATOM 990 C C . ILE B 1 61 ? 2.25 3.338 10.781 1 92.56 61 ILE B C 1
ATOM 992 O O . ILE B 1 61 ? 3.008 3.49 9.82 1 92.56 61 ILE B O 1
ATOM 996 N N . ARG B 1 62 ? 2.252 2.295 11.586 1 89.31 62 ARG B N 1
ATOM 997 C CA . ARG B 1 62 ? 3.133 1.165 11.305 1 89.31 62 ARG B CA 1
ATOM 998 C C . ARG B 1 62 ? 2.371 0.038 10.617 1 89.31 62 ARG B C 1
ATOM 1000 O O . ARG B 1 62 ? 1.302 -0.369 11.078 1 89.31 62 ARG B O 1
ATOM 1007 N N . LEU B 1 63 ? 2.984 -0.326 9.484 1 88.06 63 LEU B N 1
ATOM 1008 C CA . LEU B 1 63 ? 2.379 -1.439 8.766 1 88.06 63 LEU B CA 1
ATOM 1009 C C . LEU B 1 63 ? 3.045 -2.758 9.141 1 88.06 63 LEU B C 1
ATOM 1011 O O . LEU B 1 63 ? 4.273 -2.861 9.133 1 88.06 63 LEU B O 1
ATOM 1015 N N . MET B 1 64 ? 2.18 -3.668 9.508 1 86.5 64 MET B N 1
ATOM 1016 C CA . MET B 1 64 ? 2.637 -5.02 9.82 1 86.5 64 MET B CA 1
ATOM 1017 C C . MET B 1 64 ? 1.927 -6.051 8.953 1 86.5 64 MET B C 1
ATOM 1019 O O . MET B 1 64 ? 0.847 -5.781 8.422 1 86.5 64 MET B O 1
ATOM 1023 N N . THR B 1 65 ? 2.717 -7.113 8.773 1 85.38 65 THR B N 1
ATOM 1024 C CA . THR B 1 65 ? 2.117 -8.164 7.957 1 85.38 65 THR B CA 1
ATOM 1025 C C . THR B 1 65 ? 2.082 -9.484 8.719 1 85.38 65 THR B C 1
ATOM 1027 O O . THR B 1 65 ? 2.891 -9.711 9.625 1 85.38 65 THR B O 1
ATOM 1030 N N . SER B 1 66 ? 1.024 -10.211 8.523 1 80 66 SER B N 1
ATOM 1031 C CA . SER B 1 66 ? 0.992 -11.602 8.984 1 80 66 SER B CA 1
ATOM 1032 C C . SER B 1 66 ? 0.828 -12.562 7.816 1 80 66 SER B C 1
ATOM 1034 O O . SER B 1 66 ? 0.085 -12.289 6.871 1 80 66 SER B O 1
ATOM 1036 N N . SER B 1 67 ? 1.914 -13.336 7.621 1 71.5 67 SER B N 1
ATOM 1037 C CA . SER B 1 67 ? 1.885 -14.359 6.578 1 71.5 67 SER B CA 1
ATOM 1038 C C . SER B 1 67 ? 1.119 -15.594 7.035 1 71.5 67 SER B C 1
ATOM 1040 O O . SER B 1 67 ? 1.018 -15.859 8.234 1 71.5 67 SER B O 1
ATOM 1042 N N . PRO B 1 68 ? 0.282 -16.141 6.074 1 59.91 68 PRO B N 1
ATOM 1043 C CA . PRO B 1 68 ? -0.323 -17.406 6.5 1 59.91 68 PRO B CA 1
ATOM 1044 C C . PRO B 1 68 ? 0.703 -18.406 7.051 1 59.91 68 PRO B C 1
ATOM 1046 O O . PRO B 1 68 ? 1.835 -18.453 6.562 1 59.91 68 PRO B O 1
ATOM 1049 N N . ASP B 1 69 ? 1.101 -18.297 8.297 1 52.06 69 ASP B N 1
ATOM 1050 C CA . ASP B 1 69 ? 1.925 -19.375 8.82 1 52.06 69 ASP B CA 1
ATOM 1051 C C . ASP B 1 69 ? 1.651 -20.688 8.086 1 52.06 69 ASP B C 1
ATOM 1053 O O . ASP B 1 69 ? 0.497 -21.016 7.809 1 52.06 69 ASP B O 1
ATOM 1057 N N . SER B 1 70 ? 2.607 -21.234 7.098 1 48.88 70 SER B N 1
ATOM 1058 C CA . SER B 1 70 ? 2.568 -22.672 6.895 1 48.88 70 SER B CA 1
ATOM 1059 C C . SER B 1 70 ? 2.123 -23.406 8.156 1 48.88 70 SER B C 1
ATOM 1061 O O . SER B 1 70 ? 2.508 -23.016 9.266 1 48.88 70 SER B O 1
ATOM 1063 N N . PRO B 1 71 ? 0.963 -24.141 8.203 1 42.44 71 PRO B N 1
ATOM 1064 C CA . PRO B 1 71 ? 0.805 -25.047 9.352 1 42.44 71 PRO B CA 1
ATOM 1065 C C . PRO B 1 71 ? 2.137 -25.594 9.859 1 42.44 71 PRO B C 1
ATOM 1067 O O . PRO B 1 71 ? 3.117 -25.641 9.109 1 42.44 71 PRO B O 1
ATOM 1070 N N . GLY B 1 72 ? 2.57 -25.438 11.148 1 34.62 72 GLY B N 1
ATOM 1071 C CA . GLY B 1 72 ? 3.43 -26.438 11.766 1 34.62 72 GLY B CA 1
ATOM 1072 C C . GLY B 1 72 ? 3.32 -27.812 11.109 1 34.62 72 GLY B C 1
ATOM 1073 O O . GLY B 1 72 ? 2.217 -28.297 10.859 1 34.62 72 GLY B O 1
ATOM 1074 N N . VAL B 1 73 ? 4.199 -28.219 10.133 1 35.94 73 VAL B N 1
ATOM 1075 C CA . VAL B 1 73 ? 4.438 -29.656 10.164 1 35.94 73 VAL B CA 1
ATOM 1076 C C . VAL B 1 73 ? 4.355 -30.156 11.609 1 35.94 73 VAL B C 1
ATOM 1078 O O . VAL B 1 73 ? 5.117 -29.719 12.469 1 35.94 73 VAL B O 1
ATOM 1081 N N . GLY B 1 74 ? 3.211 -30.469 12.203 1 25.5 74 GLY B N 1
ATOM 1082 C CA . GLY B 1 74 ? 3.348 -31.75 12.883 1 25.5 74 GLY B CA 1
ATOM 1083 C C . GLY B 1 74 ? 3.893 -32.844 11.984 1 25.5 74 GLY B C 1
ATOM 1084 O O . GLY B 1 74 ? 3.811 -32.75 10.758 1 25.5 74 GLY B O 1
#

Radius of gyration: 15.91 Å; Cα contacts (8 Å, |Δi|>4): 235; chains: 2; bounding box: 22×52×48 Å

InterPro domains:
  IPR001387 Cro/C1-type, helix-turn-helix domain [PF01381] (12-44)
  IPR001387 Cro/C1-type, helix-turn-helix domain [PS50943] (12-44)
  IPR001387 Cro/C1-type, helix-turn-helix domain [SM00530] (11-66)
  IPR001387 Cro/C1-type, helix-turn-helix domain [cd00093] (9-63)
  IPR010982 Lambda repressor-like, DNA-binding domain superfamily [G3DSA:1.10.260.40] (3-72)
  IPR010982 Lambda repressor-like, DNA-binding domain superfamily [SSF47413] (6-63)
  IPR017507 Transcription regulator, HipB-like [TIGR03070] (6-63)

Secondary structure (DSSP, 8-state):
-B-SHHHHHHHHHHHHHHTT--HHHHHHHHT--HHHHHHHHTT-TTSBHHHHHHHHHHTTPEEEEE--------/---SHHHHHHHHHHHHHHTT--HHHHHHHHT--HHHHHHHHTT-TTSBHHHHHHHHHHTTPEEEEE--------

pLDDT: mean 90.38, std 16.76, range [25.5, 98.88]

Foldseek 3Di:
DPDALQSLLCVLVVLCVVVPHDLCRLCVQLVHDSVLNVCSNNRPPPRDPVSSVSSCVSSVHDDDDDDPPPPPPD/DPDALQSLLCVLVVLCVVVPHDLCRLCVQLVHDSVLNVCSNNRPPPRDPVSSVSSCVSSVHDDDDDDPPPPPPD